Protein AF-A0A2E0R0M8-F1 (afdb_monomer_lite)

Structure (mmCIF, N/CA/C/O backbone):
data_AF-A0A2E0R0M8-F1
#
_entry.id   AF-A0A2E0R0M8-F1
#
loop_
_atom_site.group_PDB
_atom_site.id
_atom_site.type_symbol
_atom_site.label_atom_id
_atom_site.label_alt_id
_atom_site.label_comp_id
_atom_site.label_asym_id
_atom_site.label_entity_id
_atom_site.label_seq_id
_atom_site.pdbx_PDB_ins_code
_atom_site.Cartn_x
_atom_site.Cartn_y
_atom_site.Cartn_z
_atom_site.occupancy
_atom_site.B_iso_or_equiv
_atom_site.auth_seq_id
_atom_site.auth_comp_id
_atom_site.auth_asym_id
_atom_site.auth_atom_id
_atom_site.pdbx_PDB_model_num
ATOM 1 N N . MET A 1 1 ? 23.691 -22.840 36.097 1.00 52.00 1 MET A N 1
ATOM 2 C CA . MET A 1 1 ? 23.669 -21.957 34.916 1.00 52.00 1 MET A CA 1
ATOM 3 C C . MET A 1 1 ? 22.354 -22.149 34.203 1.00 52.00 1 MET A C 1
ATOM 5 O O . MET A 1 1 ? 22.039 -23.269 33.816 1.00 52.00 1 MET A O 1
ATOM 9 N N . THR A 1 2 ? 21.552 -21.095 34.130 1.00 57.47 2 THR A N 1
ATOM 10 C CA . THR A 1 2 ? 20.241 -21.141 33.466 1.00 57.47 2 THR A CA 1
ATOM 11 C C . THR A 1 2 ? 20.396 -20.770 31.989 1.00 57.47 2 THR A C 1
ATOM 13 O O . THR A 1 2 ? 21.331 -20.066 31.619 1.00 57.47 2 THR A O 1
ATOM 16 N N . LEU A 1 3 ? 19.484 -21.238 31.129 1.00 49.47 3 LEU A N 1
ATOM 17 C CA . LEU A 1 3 ? 19.472 -20.969 29.677 1.00 49.47 3 LEU A CA 1
ATOM 18 C C . LEU A 1 3 ? 19.562 -19.469 29.314 1.00 49.47 3 LEU A C 1
ATOM 20 O O . LEU A 1 3 ? 20.008 -19.128 28.221 1.00 49.47 3 LEU A O 1
ATOM 24 N N . ALA A 1 4 ? 19.199 -18.578 30.241 1.00 49.59 4 ALA A N 1
ATOM 25 C CA . ALA A 1 4 ? 19.313 -17.131 30.088 1.00 49.59 4 ALA A CA 1
ATOM 26 C C . ALA A 1 4 ? 20.770 -16.622 30.072 1.00 49.59 4 ALA A C 1
ATOM 28 O O . ALA A 1 4 ? 21.070 -15.651 29.382 1.00 49.59 4 ALA A O 1
ATOM 29 N N . GLU A 1 5 ? 21.697 -17.287 30.767 1.00 47.44 5 GLU A N 1
ATOM 30 C CA . GLU A 1 5 ? 23.102 -16.853 30.859 1.00 47.44 5 GLU A CA 1
ATOM 31 C C . GLU A 1 5 ? 23.910 -17.213 29.598 1.00 47.44 5 GLU A C 1
ATOM 33 O O . GLU A 1 5 ? 24.860 -16.517 29.245 1.00 47.44 5 GLU A O 1
ATOM 38 N N . ILE A 1 6 ? 23.497 -18.254 28.865 1.00 54.72 6 ILE A N 1
ATOM 39 C CA . ILE A 1 6 ? 24.155 -18.700 27.622 1.00 54.72 6 ILE A CA 1
ATOM 40 C C . ILE A 1 6 ? 23.811 -17.766 26.447 1.00 54.72 6 ILE A C 1
ATOM 42 O O . ILE A 1 6 ? 24.669 -17.460 25.620 1.00 54.72 6 ILE A O 1
ATOM 46 N N . LEU A 1 7 ? 22.581 -17.245 26.399 1.00 51.16 7 LEU A N 1
ATOM 47 C CA . LEU A 1 7 ? 22.124 -16.334 25.342 1.00 51.16 7 LEU A CA 1
ATOM 48 C C . LEU A 1 7 ? 22.800 -14.955 25.400 1.00 51.16 7 LEU A C 1
ATOM 50 O O . LEU A 1 7 ? 23.070 -14.359 24.356 1.00 51.16 7 LEU A O 1
ATOM 54 N N . ILE A 1 8 ? 23.133 -14.472 26.600 1.00 53.59 8 ILE A N 1
ATOM 55 C CA . ILE A 1 8 ? 23.819 -13.184 26.780 1.00 53.59 8 ILE A CA 1
ATOM 56 C C . ILE A 1 8 ? 25.286 -13.281 26.333 1.00 53.59 8 ILE A C 1
ATOM 58 O O . ILE A 1 8 ? 25.792 -12.353 25.704 1.00 53.59 8 ILE A O 1
ATOM 62 N N . LEU A 1 9 ? 25.956 -14.418 26.561 1.00 49.22 9 LEU A N 1
ATOM 63 C CA . LEU A 1 9 ? 27.349 -14.600 26.139 1.00 49.22 9 LEU A CA 1
ATOM 64 C C . LEU A 1 9 ? 27.507 -14.673 24.608 1.00 49.22 9 LEU A C 1
ATOM 66 O O . LEU A 1 9 ? 28.485 -14.159 24.066 1.00 49.22 9 LEU A O 1
ATOM 70 N N . CYS A 1 10 ? 26.537 -15.256 23.893 1.00 47.47 10 CYS A N 1
ATOM 71 C CA . CYS A 1 10 ? 26.577 -15.330 22.429 1.00 47.47 10 CYS A CA 1
ATOM 72 C C . CYS A 1 10 ? 26.322 -13.975 21.747 1.00 47.47 10 CYS A C 1
ATOM 74 O O . CYS A 1 10 ? 26.901 -13.716 20.693 1.00 47.47 10 CYS A O 1
ATOM 76 N N . GLY A 1 11 ? 25.516 -13.090 22.346 1.00 45.78 11 GLY A N 1
ATOM 77 C CA . GLY A 1 11 ? 25.195 -11.781 21.760 1.00 45.78 11 GLY A CA 1
ATOM 78 C C . GLY A 1 11 ? 26.375 -10.801 21.723 1.00 45.78 11 GLY A C 1
ATOM 79 O O . GLY A 1 11 ? 26.513 -10.031 20.771 1.00 45.78 11 GLY A O 1
ATOM 80 N N . VAL A 1 12 ? 27.266 -10.852 22.719 1.00 51.41 12 VAL A N 1
ATOM 81 C CA . VAL A 1 12 ? 28.391 -9.903 22.838 1.00 51.41 12 VAL A CA 1
ATOM 82 C C . VAL A 1 12 ? 29.543 -10.250 21.880 1.00 51.41 12 VAL A C 1
ATOM 84 O O . VAL A 1 12 ? 30.216 -9.352 21.376 1.00 51.41 12 VAL A O 1
ATOM 87 N N . ALA A 1 13 ? 29.727 -11.529 21.532 1.00 49.25 13 ALA A N 1
ATOM 88 C CA . ALA A 1 13 ? 30.780 -11.961 20.608 1.00 49.25 13 ALA A CA 1
ATOM 89 C C . ALA A 1 13 ? 30.515 -11.553 19.142 1.00 49.25 13 ALA A C 1
ATOM 91 O O . ALA A 1 13 ? 31.449 -11.245 18.401 1.00 49.25 13 ALA A O 1
ATOM 92 N N . SER A 1 14 ? 29.248 -11.486 18.717 1.00 49.91 14 SER A N 1
ATOM 93 C CA . SER A 1 14 ? 28.873 -11.148 17.334 1.00 49.91 14 SER A CA 1
ATOM 94 C C . SER A 1 14 ? 29.011 -9.661 16.982 1.00 49.91 14 SER A C 1
ATOM 96 O O . SER A 1 14 ? 29.218 -9.327 15.816 1.00 49.91 14 SER A O 1
ATOM 98 N N . VAL A 1 15 ? 28.948 -8.759 17.968 1.00 51.31 15 VAL A N 1
ATOM 99 C CA . VAL A 1 15 ? 29.062 -7.307 17.728 1.00 51.31 15 VAL A CA 1
ATOM 100 C C . VAL A 1 15 ? 30.529 -6.874 17.578 1.00 51.31 15 VAL A C 1
ATOM 102 O O . VAL A 1 15 ? 30.834 -5.992 16.775 1.00 51.31 15 VAL A O 1
ATOM 105 N N . GLY A 1 16 ? 31.463 -7.543 18.265 1.00 47.94 16 GLY A N 1
ATOM 106 C CA . GLY A 1 16 ? 32.901 -7.253 18.162 1.00 47.94 16 GLY A CA 1
ATOM 107 C C . GLY A 1 16 ? 33.509 -7.587 16.792 1.00 47.94 16 GLY A C 1
ATOM 108 O O . GLY A 1 16 ? 34.361 -6.850 16.296 1.00 47.94 16 GLY A O 1
ATOM 109 N N . ALA A 1 17 ? 33.032 -8.651 16.135 1.00 51.72 17 ALA A N 1
ATOM 110 C CA . ALA A 1 17 ? 33.541 -9.077 14.828 1.00 51.72 17 ALA A CA 1
ATOM 111 C C . ALA A 1 17 ? 33.132 -8.134 13.676 1.00 51.72 17 ALA A C 1
ATOM 113 O O . ALA A 1 17 ? 33.888 -7.955 12.721 1.00 51.72 17 ALA A O 1
ATOM 114 N N . LEU A 1 18 ? 31.968 -7.483 13.781 1.00 49.84 18 LEU A N 1
ATOM 115 C CA . LEU A 1 18 ? 31.455 -6.553 12.765 1.00 49.84 18 LEU A CA 1
ATOM 116 C C . LEU A 1 18 ? 32.163 -5.188 12.794 1.00 49.84 18 LEU A C 1
ATOM 118 O O . LEU A 1 18 ? 32.385 -4.588 11.743 1.00 49.84 18 LEU A O 1
ATOM 122 N N . LEU A 1 19 ? 32.585 -4.723 13.973 1.00 47.25 19 LEU A N 1
ATOM 123 C CA . LEU A 1 19 ? 33.323 -3.461 14.113 1.00 47.25 19 LEU A CA 1
ATOM 124 C C . LEU A 1 19 ? 34.793 -3.576 13.673 1.00 47.25 19 LEU A C 1
ATOM 126 O O . LEU A 1 19 ? 35.336 -2.623 13.116 1.00 47.25 19 LEU A O 1
ATOM 130 N N . GLY A 1 20 ? 35.419 -4.748 13.835 1.00 47.22 20 GLY A N 1
ATOM 131 C CA . GLY A 1 20 ? 36.789 -4.995 13.364 1.00 47.22 20 GLY A CA 1
ATOM 132 C C . GLY A 1 20 ? 36.932 -5.004 11.835 1.00 47.22 20 GLY A C 1
ATOM 133 O O . GLY A 1 20 ? 37.965 -4.591 11.308 1.00 47.22 20 GLY A O 1
ATOM 134 N N . PHE A 1 21 ? 35.886 -5.409 11.106 1.00 51.66 21 PHE A N 1
ATOM 135 C CA . PHE A 1 21 ? 35.917 -5.489 9.641 1.00 51.66 21 PHE A CA 1
ATOM 136 C C . PHE A 1 21 ? 35.779 -4.118 8.952 1.00 51.66 21 PHE A C 1
ATOM 138 O O . PHE A 1 21 ? 36.284 -3.931 7.846 1.00 51.66 21 PHE A O 1
ATOM 145 N N . LEU A 1 22 ? 35.150 -3.135 9.607 1.00 48.72 22 LEU A N 1
ATOM 146 C CA . LEU A 1 22 ? 34.927 -1.800 9.034 1.00 48.72 22 LEU A CA 1
ATOM 147 C C . LEU A 1 22 ? 36.111 -0.834 9.219 1.00 48.72 22 LEU A C 1
ATOM 149 O O . LEU A 1 22 ? 36.246 0.103 8.438 1.00 48.72 22 LEU A O 1
ATOM 153 N N . PHE A 1 23 ? 37.005 -1.075 10.185 1.00 46.53 23 PHE A N 1
ATOM 154 C CA . PHE A 1 23 ? 38.152 -0.191 10.460 1.00 46.53 23 PHE A CA 1
ATOM 155 C C . PHE A 1 23 ? 39.507 -0.689 9.917 1.00 46.53 23 PHE A C 1
ATOM 157 O O . PHE A 1 23 ? 40.501 0.031 9.995 1.00 46.53 23 PHE A O 1
ATOM 164 N N . GLY A 1 24 ? 39.571 -1.892 9.332 1.00 40.88 24 GLY A N 1
ATOM 165 C CA . GLY A 1 24 ? 40.829 -2.563 8.970 1.00 40.88 24 GLY A CA 1
ATOM 166 C C . GLY A 1 24 ? 41.391 -2.326 7.560 1.00 40.88 24 GLY A C 1
ATOM 167 O O . GLY A 1 24 ? 42.375 -2.968 7.202 1.00 40.88 24 GLY A O 1
ATOM 168 N N . ARG A 1 25 ? 40.814 -1.449 6.725 1.00 41.00 25 ARG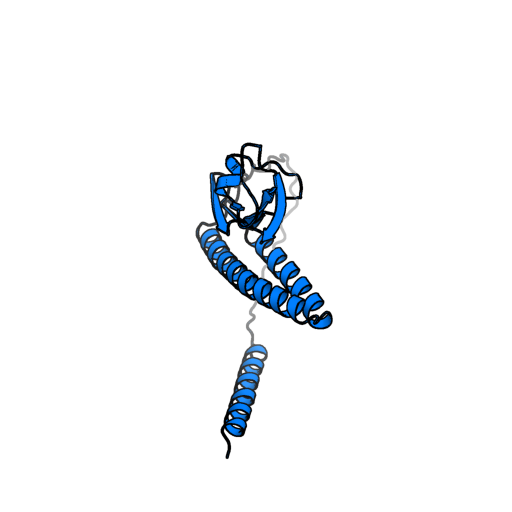 A N 1
ATOM 169 C CA . ARG A 1 25 ? 41.325 -1.203 5.360 1.00 41.00 25 ARG A CA 1
ATOM 170 C C . ARG A 1 25 ? 42.069 0.127 5.249 1.00 41.00 25 ARG A C 1
ATOM 172 O O . ARG A 1 25 ? 41.495 1.159 4.918 1.00 41.00 25 ARG A O 1
ATOM 179 N N . LYS A 1 26 ? 43.384 0.073 5.462 1.00 44.47 26 LYS A N 1
ATOM 180 C CA . LYS A 1 26 ? 44.345 1.072 4.973 1.00 44.47 26 LYS A CA 1
ATOM 181 C C . LYS A 1 26 ? 45.517 0.357 4.294 1.00 44.47 26 LYS A C 1
ATOM 183 O O . LYS A 1 26 ? 45.756 -0.808 4.584 1.00 44.47 26 LYS A O 1
ATOM 188 N N . VAL A 1 27 ? 46.255 1.119 3.478 1.00 37.66 27 VAL A N 1
ATOM 189 C CA . VAL 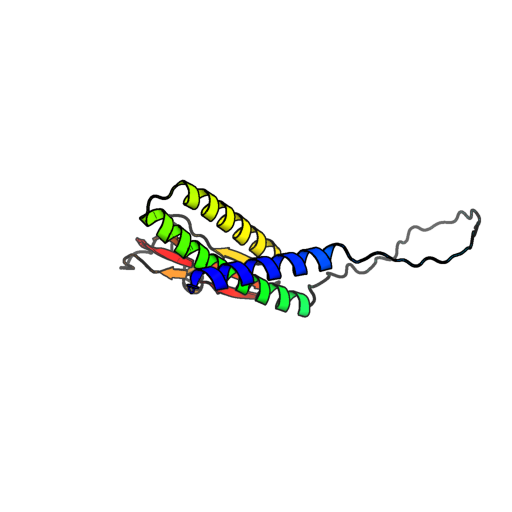A 1 27 ? 47.378 0.755 2.579 1.00 37.66 27 VAL A CA 1
ATOM 190 C C . VAL A 1 27 ? 46.864 0.376 1.180 1.00 37.66 27 VAL A C 1
ATOM 192 O O . VAL A 1 27 ? 46.111 -0.572 1.041 1.00 37.66 27 VAL A O 1
ATOM 195 N N . GLY A 1 28 ? 47.146 1.076 0.081 1.00 38.75 28 GLY A N 1
ATOM 196 C CA . GLY A 1 28 ? 48.153 2.090 -0.223 1.00 38.75 28 GLY A CA 1
ATOM 197 C C . GLY A 1 28 ? 48.883 1.662 -1.497 1.00 38.75 28 GLY A C 1
ATOM 198 O O . GLY A 1 28 ? 49.576 0.656 -1.456 1.00 38.75 28 GLY A O 1
ATOM 199 N N . GLN A 1 29 ? 48.752 2.403 -2.605 1.00 33.62 29 GLN A N 1
ATOM 200 C CA . GLN A 1 29 ? 49.749 2.382 -3.683 1.00 33.62 29 GLN A CA 1
ATOM 201 C C . GLN A 1 29 ? 49.598 3.583 -4.632 1.00 33.62 29 GLN A C 1
ATOM 203 O O . GLN A 1 29 ? 48.580 3.759 -5.293 1.00 33.62 29 GLN A O 1
ATOM 208 N N . LYS A 1 30 ? 50.653 4.400 -4.666 1.00 40.47 30 LYS A N 1
ATOM 209 C CA . LYS A 1 30 ? 51.057 5.318 -5.743 1.00 40.47 30 LYS A CA 1
ATOM 210 C C . LYS A 1 30 ? 52.204 4.609 -6.495 1.00 40.47 30 LYS A C 1
ATOM 212 O O . LYS A 1 30 ? 52.931 3.867 -5.828 1.00 40.47 30 LYS A O 1
ATOM 217 N N . PRO A 1 31 ? 52.360 4.762 -7.823 1.00 45.19 31 PRO A N 1
ATOM 218 C CA . PRO A 1 31 ? 53.401 5.654 -8.395 1.00 45.19 31 PRO A CA 1
ATOM 219 C C . PRO A 1 31 ? 52.866 6.477 -9.604 1.00 45.19 31 PRO A C 1
ATOM 221 O O . PRO A 1 31 ? 51.890 6.075 -10.220 1.00 45.19 31 PRO A O 1
ATOM 224 N N . GLU A 1 32 ? 53.236 7.757 -9.796 1.00 38.81 32 GLU A N 1
ATOM 225 C CA . GLU A 1 32 ? 54.298 8.286 -10.712 1.00 38.81 32 GLU A CA 1
ATOM 226 C C . GLU A 1 32 ? 54.102 7.911 -12.205 1.00 38.81 32 GLU A C 1
ATOM 228 O O . GLU A 1 32 ? 53.839 6.758 -12.494 1.00 38.81 32 GLU A O 1
ATOM 233 N N . ALA A 1 33 ? 54.250 8.754 -13.241 1.00 39.75 33 ALA A N 1
ATOM 234 C CA . ALA A 1 33 ? 54.707 10.137 -13.417 1.00 39.75 33 ALA A CA 1
ATOM 235 C C . ALA A 1 33 ? 54.503 10.593 -14.897 1.00 39.75 33 ALA A C 1
ATOM 237 O O . ALA A 1 33 ? 54.560 9.750 -15.784 1.00 39.75 33 ALA A O 1
ATOM 238 N N . ARG A 1 34 ? 54.430 11.928 -15.117 1.00 41.59 34 ARG A N 1
ATOM 239 C CA . ARG A 1 34 ? 54.736 12.736 -16.343 1.00 41.59 34 ARG A CA 1
ATOM 240 C C . ARG A 1 34 ? 53.829 12.498 -17.574 1.00 41.59 34 ARG A C 1
ATOM 242 O O . ARG A 1 34 ? 53.439 11.385 -17.859 1.00 41.59 34 ARG A O 1
ATOM 249 N N . VAL A 1 35 ? 53.397 13.515 -18.324 1.00 39.38 35 VAL A N 1
ATOM 250 C CA . VAL A 1 35 ? 54.201 14.402 -19.186 1.00 39.38 35 VAL A CA 1
ATOM 251 C C . VAL A 1 35 ? 53.446 15.722 -19.415 1.00 39.38 35 VAL A C 1
ATOM 253 O O . VAL A 1 35 ? 52.239 15.719 -19.639 1.00 39.38 35 VAL A O 1
ATOM 256 N N . ALA A 1 36 ? 54.173 16.840 -19.361 1.00 44.75 36 ALA A N 1
ATOM 257 C CA . ALA A 1 36 ? 53.716 18.136 -19.847 1.00 44.75 36 ALA A CA 1
ATOM 258 C C . ALA A 1 36 ? 53.737 18.140 -21.382 1.00 44.75 36 ALA A C 1
ATOM 260 O O . ALA A 1 36 ? 54.758 17.796 -21.974 1.00 44.75 36 ALA A O 1
ATOM 261 N N . VAL A 1 37 ? 52.633 18.540 -22.007 1.00 45.94 37 VAL A N 1
ATOM 262 C CA . VAL A 1 37 ? 52.588 18.864 -23.435 1.00 45.94 37 VAL A CA 1
ATOM 263 C C . VAL A 1 37 ? 51.951 20.242 -23.550 1.00 45.94 37 VAL A C 1
ATOM 265 O O . VAL A 1 37 ? 50.739 20.385 -23.424 1.00 45.94 37 VAL A O 1
ATOM 268 N N . GLU A 1 38 ? 52.790 21.260 -23.730 1.00 48.19 38 GLU A N 1
ATOM 269 C CA . GLU A 1 38 ? 52.376 22.472 -24.434 1.00 48.19 38 GLU A CA 1
ATOM 270 C C . GLU A 1 38 ? 52.083 22.084 -25.884 1.00 48.19 38 GLU A C 1
ATOM 272 O O . GLU A 1 38 ? 52.871 21.374 -26.514 1.00 48.19 38 GLU A O 1
ATOM 277 N N . ALA A 1 39 ? 50.959 22.551 -26.414 1.00 48.28 39 ALA A N 1
ATOM 278 C CA . ALA A 1 39 ? 50.694 22.541 -27.842 1.00 48.28 39 ALA A CA 1
ATOM 279 C C . ALA A 1 39 ? 50.030 23.871 -28.239 1.00 48.28 39 ALA A C 1
ATOM 281 O O . ALA A 1 39 ? 49.354 24.479 -27.406 1.00 48.28 39 ALA A O 1
ATOM 282 N N . PRO A 1 40 ? 50.292 24.347 -29.466 1.00 46.38 40 PRO A N 1
ATOM 283 C CA . PRO A 1 40 ? 50.276 25.759 -29.823 1.00 46.38 40 PRO A CA 1
ATOM 284 C C . PRO A 1 40 ? 48.897 26.261 -30.259 1.00 46.38 40 PRO A C 1
ATOM 286 O O . PRO A 1 40 ? 48.059 25.494 -30.737 1.00 46.38 40 PRO A O 1
ATOM 289 N N . ASP A 1 41 ? 48.723 27.579 -30.171 1.00 45.38 41 ASP A N 1
ATOM 290 C CA . ASP A 1 41 ? 47.641 28.321 -30.809 1.00 45.38 41 ASP A CA 1
ATOM 291 C C . ASP A 1 41 ? 47.605 28.034 -32.317 1.00 45.38 41 ASP A C 1
ATOM 293 O O . ASP A 1 41 ? 48.566 28.304 -33.040 1.00 45.38 41 ASP A O 1
ATOM 297 N N . THR A 1 42 ? 46.474 27.518 -32.799 1.00 42.75 42 THR A N 1
ATOM 298 C CA . THR A 1 42 ? 46.081 27.622 -34.208 1.00 42.75 42 THR A CA 1
ATOM 299 C C . THR A 1 42 ? 44.585 27.916 -34.284 1.00 42.75 42 THR A C 1
ATOM 301 O O . THR A 1 42 ? 43.740 27.085 -33.962 1.00 42.75 42 THR A O 1
ATOM 304 N N . GLU A 1 43 ? 44.277 29.149 -34.680 1.00 52.09 43 GLU A N 1
ATOM 305 C CA . GLU A 1 43 ? 42.984 29.562 -35.221 1.00 52.09 43 GLU A CA 1
ATOM 306 C C . GLU A 1 43 ? 42.702 28.778 -36.515 1.00 52.09 43 GLU A C 1
ATOM 308 O O . GLU A 1 43 ? 43.547 28.780 -37.408 1.00 52.09 43 GLU A O 1
ATOM 313 N N . SER A 1 44 ? 41.531 28.138 -36.637 1.00 45.44 44 SER A N 1
ATOM 314 C CA . SER A 1 44 ? 40.773 28.033 -37.901 1.00 45.44 44 SER A CA 1
ATOM 315 C C . SER A 1 44 ? 39.434 27.300 -37.706 1.00 45.44 44 SER A C 1
ATOM 317 O O . SER A 1 44 ? 39.398 26.162 -37.248 1.00 45.44 44 SER A O 1
ATOM 319 N N . ASP A 1 45 ? 38.367 27.992 -38.106 1.00 53.16 45 ASP A N 1
ATOM 320 C CA . ASP A 1 45 ? 36.980 27.613 -38.431 1.00 53.16 45 ASP A CA 1
ATOM 321 C C . ASP A 1 45 ? 36.546 26.128 -38.479 1.00 53.16 45 ASP A C 1
ATOM 323 O O . ASP A 1 45 ? 37.004 25.365 -39.324 1.00 53.16 45 ASP A O 1
ATOM 327 N N . GLU A 1 46 ? 35.561 25.785 -37.627 1.00 51.22 46 GLU A N 1
ATOM 328 C CA . GLU A 1 46 ? 34.219 25.215 -37.937 1.00 51.22 46 GLU A CA 1
ATOM 329 C C . GLU A 1 46 ? 33.645 24.501 -36.686 1.00 51.22 46 GLU A C 1
ATOM 331 O O . GLU A 1 46 ? 34.145 23.440 -36.304 1.00 51.22 46 GLU A O 1
ATOM 336 N N . PRO A 1 47 ? 32.569 24.983 -36.021 1.00 51.97 47 PRO A N 1
ATOM 337 C CA . PRO A 1 47 ? 31.967 24.241 -34.920 1.00 51.97 47 PRO A CA 1
ATOM 338 C C . PRO A 1 47 ? 30.940 23.242 -35.466 1.00 51.97 47 PRO A C 1
ATOM 340 O O . PRO A 1 47 ? 29.742 23.377 -35.226 1.00 51.97 47 PRO A O 1
ATOM 343 N N . THR A 1 48 ? 31.388 22.210 -36.180 1.00 61.44 48 THR A N 1
ATOM 344 C CA . THR A 1 48 ? 30.535 21.036 -36.413 1.00 61.44 48 THR A CA 1
ATOM 345 C C . THR A 1 48 ? 30.848 20.018 -35.329 1.00 61.44 48 THR A C 1
ATOM 347 O O . THR A 1 48 ? 31.627 19.087 -35.525 1.00 61.44 48 THR A O 1
ATOM 350 N N . ALA A 1 49 ? 30.280 20.227 -34.138 1.00 64.56 49 ALA A N 1
ATOM 351 C CA . ALA A 1 49 ? 30.308 19.203 -33.103 1.00 64.56 49 ALA A CA 1
ATOM 352 C C . ALA A 1 49 ? 29.737 17.904 -33.703 1.00 64.56 49 ALA A C 1
ATOM 354 O O . ALA A 1 49 ? 28.643 17.945 -34.278 1.00 64.56 49 ALA A O 1
ATOM 355 N N . PRO A 1 50 ? 30.431 16.755 -33.606 1.00 59.22 50 PRO A N 1
ATOM 356 C CA . PRO A 1 50 ? 29.817 15.493 -33.974 1.00 59.22 50 PRO A CA 1
ATOM 357 C C . PRO A 1 50 ? 28.587 15.323 -33.083 1.00 59.22 50 PRO A C 1
ATOM 359 O O . PRO A 1 50 ? 28.699 15.348 -31.856 1.00 59.22 50 PRO A O 1
ATOM 362 N N . ILE A 1 51 ? 27.406 15.201 -33.695 1.00 60.44 51 ILE A N 1
ATOM 363 C CA . ILE A 1 51 ? 26.182 14.822 -32.991 1.00 60.44 51 ILE A CA 1
ATOM 364 C C . ILE A 1 51 ? 26.461 13.426 -32.441 1.00 60.44 51 ILE A C 1
ATOM 366 O O . ILE A 1 51 ? 26.353 12.431 -33.159 1.00 60.44 51 ILE A O 1
ATOM 370 N N . ALA A 1 52 ? 26.904 13.352 -31.185 1.00 59.25 52 ALA A N 1
ATOM 371 C CA . ALA A 1 52 ? 26.939 12.096 -30.469 1.00 59.25 52 ALA A CA 1
ATOM 372 C C . ALA A 1 52 ? 25.509 11.547 -30.538 1.00 59.25 52 ALA A C 1
ATOM 374 O O . ALA A 1 52 ? 24.576 12.291 -30.212 1.00 59.25 52 ALA A O 1
ATOM 375 N N . PRO A 1 53 ? 25.298 10.308 -31.016 1.00 60.53 53 PRO A N 1
ATOM 376 C CA . PRO A 1 53 ? 23.972 9.724 -30.964 1.00 60.53 53 PRO A CA 1
ATOM 377 C C . PRO A 1 53 ? 23.501 9.830 -29.514 1.00 60.53 53 PRO A C 1
ATOM 379 O O . PRO A 1 53 ? 24.224 9.439 -28.595 1.00 60.53 53 PRO A O 1
ATOM 382 N N . ILE A 1 54 ? 22.324 10.425 -29.310 1.00 63.19 54 ILE A N 1
ATOM 383 C CA . ILE A 1 54 ? 21.649 10.420 -28.016 1.00 63.19 54 ILE A CA 1
ATOM 384 C C . ILE A 1 54 ? 21.276 8.960 -27.788 1.00 63.19 54 ILE A C 1
ATOM 386 O O . ILE A 1 54 ? 20.238 8.486 -28.240 1.00 63.19 54 ILE A O 1
ATOM 390 N N . VAL A 1 55 ? 22.198 8.207 -27.195 1.00 61.16 55 VAL A N 1
ATOM 391 C CA . VAL A 1 55 ? 21.939 6.844 -26.761 1.00 61.16 55 VAL A CA 1
ATOM 392 C C . VAL A 1 55 ? 20.999 6.985 -25.577 1.00 61.16 55 VAL A C 1
ATOM 394 O O . VAL A 1 55 ? 21.423 7.355 -24.481 1.00 61.16 55 VAL A O 1
ATOM 397 N N . GLU A 1 56 ? 19.711 6.734 -25.803 1.00 57.44 56 GLU A N 1
ATOM 398 C CA . GLU A 1 56 ? 18.800 6.393 -24.718 1.00 57.44 56 GLU A CA 1
ATOM 399 C C . GLU A 1 56 ? 19.398 5.178 -24.013 1.00 57.44 56 GLU A C 1
ATOM 401 O O . GLU A 1 56 ? 19.424 4.065 -24.537 1.00 57.44 56 GLU A O 1
ATOM 406 N N . MET A 1 57 ? 19.980 5.417 -22.840 1.00 57.41 57 MET A N 1
ATOM 407 C CA . MET A 1 57 ? 20.534 4.371 -21.994 1.00 57.41 57 MET A CA 1
ATOM 408 C C . MET A 1 57 ? 19.358 3.596 -21.395 1.00 57.41 57 MET A C 1
ATOM 410 O O . MET A 1 57 ? 18.957 3.826 -20.254 1.00 57.41 57 MET A O 1
ATOM 414 N N . SER A 1 58 ? 18.774 2.694 -22.183 1.00 62.38 58 SER A N 1
ATOM 415 C CA . SER A 1 58 ? 17.840 1.685 -21.694 1.00 62.38 58 SER A CA 1
ATOM 416 C C . SER A 1 58 ? 18.512 0.928 -20.545 1.00 62.38 58 SER A C 1
ATOM 418 O O . SER A 1 58 ? 19.657 0.486 -20.688 1.00 62.38 58 SER A O 1
ATOM 420 N N . ARG A 1 59 ? 17.837 0.807 -19.392 1.00 64.81 59 ARG A N 1
ATOM 421 C CA . ARG A 1 59 ? 18.391 0.112 -18.216 1.00 64.81 59 ARG A CA 1
ATOM 422 C C . ARG A 1 59 ? 18.842 -1.295 -18.607 1.00 64.81 59 ARG A C 1
ATOM 424 O O . ARG A 1 59 ? 18.119 -2.008 -19.300 1.00 64.81 59 ARG A O 1
ATOM 431 N N . SER A 1 60 ? 20.022 -1.702 -18.139 1.00 74.06 60 SER A N 1
ATOM 432 C CA . SER A 1 60 ? 20.527 -3.054 -18.380 1.00 74.06 60 SER A CA 1
ATOM 433 C C . SER A 1 60 ? 19.527 -4.088 -17.840 1.00 74.06 60 SER A C 1
ATOM 435 O O . SER A 1 60 ? 19.054 -3.929 -16.709 1.00 74.06 60 SER A O 1
ATOM 437 N N . PRO A 1 61 ? 19.228 -5.180 -18.570 1.00 75.50 61 PRO A N 1
ATOM 438 C CA . PRO A 1 61 ? 18.350 -6.249 -18.086 1.00 75.50 61 PRO A CA 1
ATOM 439 C C . PRO A 1 61 ? 18.751 -6.804 -16.709 1.00 75.50 61 PRO A C 1
ATOM 441 O O . PRO A 1 61 ? 17.903 -7.219 -15.919 1.00 75.50 61 PRO A O 1
ATOM 444 N N . HIS A 1 62 ? 20.048 -6.768 -16.392 1.00 75.31 62 HIS A N 1
ATOM 445 C CA . HIS A 1 62 ? 20.569 -7.180 -15.090 1.00 75.31 62 HIS A CA 1
ATOM 446 C C . HIS A 1 62 ? 20.154 -6.243 -13.948 1.00 75.31 62 HIS A C 1
ATOM 448 O O . HIS A 1 62 ? 19.861 -6.719 -12.849 1.00 75.31 62 HIS A O 1
ATOM 454 N N . ASP A 1 63 ? 20.078 -4.937 -14.205 1.00 79.31 63 ASP A N 1
ATOM 455 C CA . ASP A 1 63 ? 19.639 -3.955 -13.212 1.00 79.31 63 ASP A CA 1
ATOM 456 C C . ASP A 1 63 ? 18.135 -4.079 -12.957 1.00 79.31 63 ASP A C 1
ATOM 458 O O . ASP A 1 63 ? 17.694 -4.016 -11.812 1.00 79.31 63 ASP A O 1
ATOM 462 N N . LEU A 1 64 ? 17.354 -4.378 -14.000 1.00 80.38 64 LEU A N 1
ATOM 463 C CA . LEU A 1 64 ? 15.909 -4.598 -13.896 1.00 80.38 64 LEU A CA 1
ATOM 464 C C . LEU A 1 64 ? 15.585 -5.813 -13.016 1.00 80.38 64 LEU A C 1
ATOM 466 O O . LEU A 1 64 ? 14.769 -5.721 -12.098 1.00 80.38 64 LEU A O 1
ATOM 470 N N . HIS A 1 65 ? 16.265 -6.942 -13.238 1.00 85.12 65 HIS A N 1
ATOM 471 C CA . HIS A 1 65 ? 16.079 -8.128 -12.400 1.00 85.12 65 HIS A CA 1
ATOM 472 C C . HIS A 1 65 ? 16.456 -7.863 -10.935 1.00 85.12 65 HIS A C 1
ATOM 474 O O . HIS A 1 65 ? 15.730 -8.259 -10.020 1.00 85.12 65 HIS A O 1
ATOM 480 N N . ARG A 1 66 ? 17.569 -7.156 -10.708 1.00 87.50 66 ARG A N 1
ATOM 481 C CA . ARG A 1 66 ? 18.015 -6.779 -9.364 1.00 87.50 66 ARG A CA 1
ATOM 482 C C . ARG A 1 66 ? 16.998 -5.880 -8.664 1.00 87.50 66 ARG A C 1
ATOM 484 O O . ARG A 1 66 ? 16.640 -6.169 -7.522 1.00 87.50 66 ARG A O 1
ATOM 491 N N . ASP A 1 67 ? 16.535 -4.824 -9.327 1.00 89.31 67 ASP A N 1
ATOM 492 C CA . ASP A 1 67 ? 15.548 -3.886 -8.781 1.00 89.31 67 ASP A CA 1
ATOM 493 C C . ASP A 1 67 ? 14.250 -4.606 -8.420 1.00 89.31 67 ASP A C 1
ATOM 495 O O . ASP A 1 67 ? 13.681 -4.373 -7.351 1.00 89.31 67 ASP A O 1
ATOM 499 N N . LEU A 1 68 ? 13.819 -5.537 -9.273 1.00 91.06 68 LEU A N 1
ATOM 500 C CA . LEU A 1 68 ? 12.613 -6.309 -9.032 1.00 91.06 68 LEU A CA 1
ATOM 501 C C . LEU A 1 68 ? 12.732 -7.200 -7.789 1.00 91.06 68 LEU A C 1
ATOM 503 O O . LEU A 1 68 ? 11.826 -7.218 -6.953 1.00 91.06 68 LEU A O 1
ATOM 507 N N . GLU A 1 69 ? 13.829 -7.944 -7.648 1.00 92.19 69 GLU A N 1
ATOM 508 C CA . GLU A 1 69 ? 14.036 -8.827 -6.494 1.00 92.19 69 GLU A CA 1
ATOM 509 C C . GLU A 1 69 ? 14.215 -8.036 -5.191 1.00 92.19 69 GLU A C 1
ATOM 511 O O . GLU A 1 69 ? 13.625 -8.386 -4.162 1.00 92.19 69 GLU A O 1
ATOM 516 N N . VAL A 1 70 ? 14.944 -6.916 -5.238 1.00 93.25 70 VAL A N 1
ATOM 517 C CA . VAL A 1 70 ? 15.076 -6.000 -4.095 1.00 93.25 70 VAL A CA 1
ATOM 518 C C . VAL A 1 70 ? 13.712 -5.432 -3.704 1.00 93.25 70 VAL A C 1
ATOM 520 O O . VAL A 1 70 ? 13.332 -5.502 -2.532 1.00 93.25 70 VAL A O 1
ATOM 523 N N . GLY A 1 71 ? 12.944 -4.927 -4.668 1.00 93.75 71 GLY A N 1
ATOM 524 C CA . GLY A 1 71 ? 11.638 -4.333 -4.410 1.00 93.75 71 GLY A CA 1
ATOM 525 C C . GLY A 1 71 ? 10.615 -5.343 -3.892 1.00 93.75 71 GLY A C 1
ATOM 526 O O . GLY A 1 71 ? 9.942 -5.065 -2.901 1.00 93.75 71 GLY A O 1
ATOM 527 N N . LYS A 1 72 ? 10.570 -6.569 -4.435 1.00 94.81 72 LYS A N 1
ATOM 528 C CA . LYS A 1 72 ? 9.778 -7.673 -3.851 1.00 94.81 72 LYS A CA 1
ATOM 529 C C . LYS A 1 72 ? 10.173 -7.945 -2.398 1.00 94.81 72 LYS A C 1
ATOM 531 O O . LYS A 1 72 ? 9.308 -8.191 -1.556 1.00 94.81 72 LYS A O 1
ATOM 536 N N . GLY A 1 73 ? 11.469 -7.901 -2.089 1.00 95.69 73 GLY A N 1
ATOM 537 C CA . GLY A 1 73 ? 11.979 -8.026 -0.725 1.00 95.69 73 GLY A CA 1
ATOM 538 C C . GLY A 1 73 ? 11.476 -6.916 0.204 1.00 95.69 73 GLY A C 1
ATOM 539 O O . GLY A 1 73 ? 11.088 -7.200 1.339 1.00 95.69 73 GLY A O 1
ATOM 540 N N . ILE A 1 74 ? 11.430 -5.672 -0.277 1.00 96.00 74 ILE A N 1
ATOM 541 C CA . ILE A 1 74 ? 10.895 -4.527 0.475 1.00 96.00 74 ILE A CA 1
ATOM 542 C C . ILE A 1 74 ? 9.380 -4.662 0.678 1.00 96.00 74 ILE A C 1
ATOM 544 O O . ILE A 1 74 ? 8.916 -4.484 1.803 1.00 96.00 74 ILE A O 1
ATOM 548 N N . VAL A 1 75 ? 8.616 -5.052 -0.350 1.00 95.94 75 VAL A N 1
ATOM 549 C CA . VAL A 1 75 ? 7.160 -5.276 -0.238 1.00 95.94 75 VAL A CA 1
ATOM 550 C C . VAL A 1 75 ? 6.844 -6.317 0.840 1.00 95.94 75 VAL A C 1
ATOM 552 O O . VAL A 1 75 ? 6.002 -6.071 1.698 1.00 95.94 75 VAL A O 1
ATOM 555 N N . LYS A 1 76 ? 7.583 -7.433 0.895 1.00 95.50 76 LYS A N 1
ATOM 556 C CA . LYS A 1 76 ? 7.415 -8.438 1.965 1.00 95.50 76 LYS A CA 1
ATOM 557 C C . LYS A 1 76 ? 7.683 -7.872 3.364 1.00 95.50 76 LYS A C 1
ATOM 559 O O . LYS A 1 76 ? 7.018 -8.250 4.324 1.00 95.50 76 LYS A O 1
ATOM 564 N N . ARG A 1 77 ? 8.659 -6.971 3.508 1.00 95.94 77 ARG A N 1
ATOM 565 C CA . ARG A 1 77 ? 8.947 -6.306 4.793 1.00 95.94 77 ARG A CA 1
ATOM 566 C C . ARG A 1 77 ? 7.859 -5.302 5.166 1.00 95.94 77 ARG A C 1
ATOM 568 O O . ARG A 1 77 ? 7.517 -5.210 6.342 1.00 95.94 77 ARG A O 1
ATOM 575 N N . LEU A 1 78 ? 7.292 -4.601 4.183 1.00 96.06 78 LEU A N 1
ATOM 576 C CA . LEU A 1 78 ? 6.117 -3.751 4.378 1.00 96.06 78 LEU A CA 1
ATOM 577 C C . LEU A 1 78 ? 4.919 -4.565 4.872 1.00 96.06 78 LEU A C 1
ATOM 579 O O . LEU A 1 78 ? 4.254 -4.123 5.798 1.00 96.06 78 LEU A O 1
ATOM 583 N N . ASP A 1 79 ? 4.694 -5.773 4.351 1.00 94.25 79 ASP A N 1
ATOM 584 C CA . ASP A 1 79 ? 3.616 -6.654 4.829 1.00 94.25 79 ASP A CA 1
ATOM 585 C C . ASP A 1 79 ? 3.748 -6.965 6.328 1.00 94.25 79 ASP A C 1
ATOM 587 O O . ASP A 1 79 ? 2.779 -6.897 7.089 1.00 94.25 79 ASP A O 1
ATOM 591 N N . MET A 1 80 ? 4.968 -7.281 6.771 1.00 95.56 80 MET A N 1
ATOM 592 C CA . MET A 1 80 ? 5.255 -7.524 8.185 1.00 95.56 80 MET A CA 1
ATOM 593 C C . MET A 1 80 ? 5.059 -6.256 9.023 1.00 95.56 80 MET A C 1
ATOM 595 O O . MET A 1 80 ? 4.490 -6.317 10.114 1.00 95.56 80 MET A O 1
ATOM 599 N N . LEU A 1 81 ? 5.500 -5.105 8.512 1.00 96.12 81 LEU A N 1
ATOM 600 C CA . LEU A 1 81 ? 5.364 -3.820 9.187 1.00 96.12 81 LEU A CA 1
ATOM 601 C C . LEU A 1 81 ? 3.897 -3.398 9.337 1.00 96.12 81 LEU A C 1
ATOM 603 O O . LEU A 1 81 ? 3.492 -2.977 10.417 1.00 96.12 81 LEU A O 1
ATOM 607 N N . GLU A 1 82 ? 3.083 -3.569 8.298 1.00 94.44 82 GLU A N 1
ATOM 608 C CA . GLU A 1 82 ? 1.639 -3.312 8.324 1.00 94.44 82 GLU A CA 1
ATOM 609 C C . GLU A 1 82 ? 0.944 -4.175 9.394 1.00 94.44 82 GLU A C 1
ATOM 611 O O . GLU A 1 82 ? 0.081 -3.687 10.127 1.00 94.44 82 GLU A O 1
ATOM 616 N N . ALA A 1 83 ? 1.353 -5.440 9.555 1.00 93.69 83 ALA A N 1
ATOM 617 C CA . ALA A 1 83 ? 0.851 -6.297 10.629 1.00 93.69 83 ALA A CA 1
ATOM 618 C C . ALA A 1 83 ? 1.269 -5.796 12.026 1.00 93.69 83 ALA A C 1
ATOM 620 O O . ALA A 1 83 ? 0.459 -5.810 12.957 1.00 93.69 83 ALA A O 1
ATOM 621 N N . MET A 1 84 ? 2.508 -5.314 12.180 1.00 95.81 84 MET A N 1
ATOM 622 C CA . MET A 1 84 ? 2.984 -4.712 13.432 1.00 95.81 84 MET A CA 1
ATOM 623 C C . MET A 1 84 ? 2.229 -3.427 13.775 1.00 95.81 84 MET A C 1
ATOM 625 O O . MET A 1 84 ? 1.875 -3.235 14.938 1.00 95.81 84 MET A O 1
ATOM 629 N N . ILE A 1 85 ? 1.946 -2.585 12.779 1.00 95.19 85 ILE A N 1
ATOM 630 C CA . ILE A 1 85 ? 1.149 -1.363 12.928 1.00 95.19 85 ILE A CA 1
ATOM 631 C C . ILE A 1 85 ? -0.259 -1.714 13.408 1.00 95.19 85 ILE A C 1
ATOM 633 O O . ILE A 1 85 ? -0.670 -1.217 14.452 1.00 95.19 85 ILE A O 1
ATOM 637 N N . LYS A 1 86 ? -0.956 -2.639 12.732 1.00 93.25 86 LYS A N 1
ATOM 638 C CA . LYS A 1 86 ? -2.293 -3.102 13.154 1.00 93.25 86 LYS A CA 1
ATOM 639 C C . LYS A 1 86 ? -2.286 -3.643 14.589 1.00 93.25 86 LYS A C 1
ATOM 641 O O . LYS A 1 86 ? -3.216 -3.413 15.362 1.00 93.25 86 LYS A O 1
ATOM 646 N N . ALA A 1 87 ? -1.231 -4.362 14.974 1.00 94.56 87 ALA A N 1
ATOM 647 C CA . ALA A 1 87 ? -1.081 -4.867 16.335 1.00 94.56 87 ALA A CA 1
ATOM 648 C C . ALA A 1 87 ? -0.808 -3.749 17.361 1.00 94.56 87 ALA A C 1
ATOM 650 O O . ALA A 1 87 ? -1.308 -3.831 18.482 1.00 94.56 87 ALA A O 1
ATOM 651 N N . ALA A 1 88 ? -0.027 -2.725 17.004 1.00 94.19 88 ALA A N 1
ATOM 652 C CA . ALA A 1 88 ? 0.235 -1.560 17.850 1.00 94.19 88 ALA A CA 1
ATOM 653 C C . ALA A 1 88 ? -1.022 -0.694 18.029 1.00 94.19 88 ALA A C 1
ATOM 655 O O . ALA A 1 88 ? -1.341 -0.334 19.160 1.00 94.19 88 ALA A O 1
ATOM 656 N N . GLU A 1 89 ? -1.779 -0.466 16.951 1.00 95.06 89 GLU A N 1
ATOM 657 C CA . GLU A 1 89 ? -3.090 0.203 16.959 1.00 95.06 89 GLU A CA 1
ATOM 658 C C . GLU A 1 89 ? -4.053 -0.496 17.923 1.00 95.06 89 GLU A C 1
ATOM 660 O O . GLU A 1 89 ? -4.634 0.140 18.798 1.00 95.06 89 GLU A O 1
ATOM 665 N N . LYS A 1 90 ? -4.149 -1.830 17.851 1.00 94.94 90 LYS A N 1
ATOM 666 C CA . LYS A 1 90 ? -4.997 -2.616 18.762 1.00 94.94 90 LYS A CA 1
ATOM 667 C C . LYS A 1 90 ? -4.583 -2.500 20.237 1.00 94.94 90 LYS A C 1
ATOM 669 O O . LYS A 1 90 ? -5.428 -2.660 21.115 1.00 94.94 90 LYS A O 1
ATOM 674 N N . ARG A 1 91 ? -3.297 -2.271 20.520 1.00 94.81 91 ARG A N 1
ATOM 675 C CA . ARG A 1 91 ? -2.768 -2.100 21.885 1.00 94.81 91 ARG A CA 1
ATOM 676 C C . ARG A 1 91 ? -2.829 -0.653 22.388 1.00 94.81 91 ARG A C 1
ATOM 678 O O . ARG A 1 91 ? -2.597 -0.450 23.574 1.00 94.81 91 ARG A O 1
ATOM 685 N N . GLY A 1 92 ? -3.113 0.323 21.522 1.00 94.06 92 GLY A N 1
ATOM 686 C CA . GLY A 1 92 ? -3.071 1.748 21.868 1.00 94.06 92 GLY A CA 1
ATOM 687 C C . GLY A 1 92 ? -1.658 2.281 22.144 1.00 94.06 92 GLY A C 1
ATOM 688 O O . GLY A 1 92 ? -1.496 3.220 22.919 1.00 94.06 92 GLY A O 1
ATOM 689 N N . ASP A 1 93 ? -0.622 1.669 21.561 1.00 93.81 93 ASP A N 1
ATOM 690 C CA . ASP A 1 93 ? 0.772 2.103 21.735 1.00 93.81 93 ASP A CA 1
ATOM 691 C C . ASP A 1 93 ? 1.134 3.210 20.732 1.00 93.81 93 ASP A C 1
ATOM 693 O O . ASP A 1 93 ? 1.751 2.972 19.690 1.00 93.81 93 ASP A O 1
ATOM 697 N N . GLU A 1 94 ? 0.730 4.437 21.059 1.00 94.00 94 GLU A N 1
ATOM 698 C CA . GLU A 1 94 ? 0.945 5.636 20.236 1.00 94.00 94 GLU A CA 1
ATOM 699 C C . GLU A 1 94 ? 2.428 5.939 19.963 1.00 94.00 94 GLU A C 1
ATOM 701 O O . GLU A 1 94 ? 2.777 6.488 18.913 1.00 94.00 94 GLU A O 1
ATOM 706 N N . GLY A 1 95 ? 3.318 5.593 20.901 1.00 92.62 95 GLY A N 1
ATOM 707 C CA . GLY A 1 95 ? 4.757 5.828 20.770 1.00 92.62 95 GLY A CA 1
ATOM 708 C C . GLY A 1 95 ? 5.359 4.968 19.665 1.00 92.62 95 GLY A C 1
ATOM 709 O O . GLY A 1 95 ? 5.975 5.490 18.729 1.00 92.62 95 GLY A O 1
ATOM 710 N N . SER A 1 96 ? 5.111 3.658 19.734 1.00 93.38 96 SER A N 1
ATOM 711 C CA . SER A 1 96 ? 5.541 2.719 18.696 1.00 93.38 96 SER A CA 1
ATOM 712 C C . SER A 1 96 ? 4.841 2.990 17.365 1.00 93.38 96 SER A C 1
ATOM 714 O O . SER A 1 96 ? 5.476 2.921 16.315 1.00 93.38 96 SER A O 1
ATOM 716 N N . LEU A 1 97 ? 3.552 3.344 17.380 1.00 95.88 97 LEU A N 1
ATOM 717 C CA . LEU A 1 97 ? 2.772 3.590 16.164 1.00 95.88 97 LEU A CA 1
ATOM 718 C C . LEU A 1 97 ? 3.402 4.684 15.294 1.00 95.88 97 LEU A C 1
ATOM 720 O O . LEU A 1 97 ? 3.593 4.474 14.095 1.00 95.88 97 LEU A O 1
ATOM 724 N N . LYS A 1 98 ? 3.802 5.816 15.885 1.00 95.12 98 LYS A N 1
ATOM 725 C CA . LYS A 1 98 ? 4.459 6.908 15.144 1.00 95.12 98 LYS A CA 1
ATOM 726 C C . LYS A 1 98 ? 5.761 6.460 14.483 1.00 95.12 98 LYS A C 1
ATOM 728 O O . LYS A 1 98 ? 6.005 6.789 13.324 1.00 95.12 98 LYS A O 1
ATOM 733 N N . GLN A 1 99 ? 6.578 5.688 15.196 1.00 96.19 99 GLN A N 1
ATOM 734 C CA . GLN A 1 99 ? 7.845 5.177 14.666 1.00 96.19 99 GLN A CA 1
ATOM 735 C C . GLN A 1 99 ? 7.622 4.171 13.532 1.00 96.19 99 GLN A C 1
ATOM 737 O O . GLN A 1 99 ? 8.294 4.241 12.504 1.00 96.19 99 GLN A O 1
ATOM 742 N N . LEU A 1 100 ? 6.651 3.267 13.684 1.00 96.69 100 LEU A N 1
ATOM 743 C CA . LEU A 1 100 ? 6.324 2.277 12.659 1.00 96.69 100 LEU A CA 1
ATOM 744 C C . LEU A 1 100 ? 5.771 2.937 11.387 1.00 96.69 100 LEU A C 1
ATOM 746 O O . LEU A 1 100 ? 6.149 2.538 10.290 1.00 96.69 100 LEU A O 1
ATOM 750 N N . ARG A 1 101 ? 4.940 3.980 11.516 1.00 95.31 101 ARG A N 1
ATOM 751 C CA . ARG A 1 101 ? 4.426 4.766 10.377 1.00 95.31 101 ARG A CA 1
ATOM 752 C C . ARG A 1 101 ? 5.520 5.559 9.660 1.00 95.31 101 ARG A C 1
ATOM 754 O O . ARG A 1 101 ? 5.514 5.645 8.431 1.00 95.31 101 ARG A O 1
ATOM 761 N N . LEU A 1 102 ? 6.487 6.100 10.403 1.00 96.00 102 LEU A N 1
ATOM 762 C CA . LEU A 1 102 ? 7.666 6.723 9.800 1.00 96.00 102 LEU A CA 1
ATOM 763 C C . LEU A 1 102 ? 8.461 5.690 8.994 1.00 96.00 102 LEU A C 1
ATOM 765 O O . LEU A 1 102 ? 8.773 5.922 7.830 1.00 96.00 102 LEU A O 1
ATOM 769 N N . PHE A 1 103 ? 8.714 4.516 9.575 1.00 96.00 103 PHE A N 1
ATOM 770 C CA . PHE A 1 103 ? 9.433 3.446 8.887 1.00 96.00 103 PHE A CA 1
ATOM 771 C C . PHE A 1 103 ? 8.684 2.932 7.646 1.00 96.00 103 PHE A C 1
ATOM 773 O O . PHE A 1 103 ? 9.304 2.646 6.624 1.00 96.00 103 PHE A O 1
ATOM 780 N N . GLU A 1 104 ? 7.351 2.879 7.695 1.00 95.00 104 GLU A N 1
ATOM 781 C CA . GLU A 1 104 ? 6.502 2.544 6.545 1.00 95.00 104 GLU A CA 1
ATOM 782 C C . GLU A 1 104 ? 6.702 3.546 5.403 1.00 95.00 104 GLU A C 1
ATOM 784 O O . GLU A 1 104 ? 6.850 3.153 4.245 1.00 95.00 104 GLU A O 1
ATOM 789 N N . THR A 1 105 ? 6.753 4.835 5.739 1.00 94.50 105 THR A N 1
ATOM 790 C CA . THR A 1 105 ? 6.960 5.922 4.775 1.00 94.50 105 THR A CA 1
ATOM 791 C C . THR A 1 105 ? 8.329 5.818 4.106 1.00 94.50 105 THR A C 1
ATOM 793 O O . THR A 1 105 ? 8.415 5.898 2.880 1.00 94.50 105 THR A O 1
ATOM 796 N N . GLU A 1 106 ? 9.382 5.552 4.880 1.00 95.06 106 GLU A N 1
ATOM 797 C CA . GLU A 1 106 ? 10.740 5.362 4.356 1.00 95.06 106 GLU A CA 1
ATOM 798 C C . GLU A 1 106 ? 10.832 4.146 3.424 1.00 95.06 106 GLU A C 1
ATOM 800 O O . GLU A 1 106 ? 11.362 4.245 2.316 1.00 95.06 106 GLU A O 1
ATOM 805 N N . LEU A 1 107 ? 10.254 3.001 3.810 1.00 94.75 107 LEU A N 1
ATOM 806 C CA . LEU A 1 107 ? 10.242 1.804 2.960 1.00 94.75 107 LEU A CA 1
ATOM 807 C C . LEU A 1 107 ? 9.476 2.031 1.648 1.00 94.75 107 LEU A C 1
ATOM 809 O O . LEU A 1 107 ? 9.932 1.595 0.590 1.00 94.75 107 LEU A O 1
ATOM 813 N N . LYS A 1 108 ? 8.343 2.745 1.689 1.00 93.19 108 LYS A N 1
ATOM 814 C CA . LYS A 1 108 ? 7.623 3.165 0.474 1.00 93.19 108 LYS A CA 1
ATOM 815 C C . LYS A 1 108 ? 8.459 4.134 -0.370 1.00 93.19 108 LYS A C 1
ATOM 817 O O . LYS A 1 108 ? 8.408 4.065 -1.596 1.00 93.19 108 LYS A O 1
ATOM 822 N N . GLY A 1 109 ? 9.251 5.002 0.258 1.00 92.88 109 GLY A N 1
ATOM 823 C CA . GLY A 1 109 ? 10.212 5.871 -0.422 1.00 92.88 109 GLY A CA 1
ATOM 824 C C . GLY A 1 109 ? 11.282 5.083 -1.179 1.00 92.88 109 GLY A C 1
ATOM 825 O O . GLY A 1 109 ? 11.542 5.370 -2.346 1.00 92.88 109 GLY A O 1
ATOM 826 N N . LEU A 1 110 ? 11.839 4.034 -0.566 1.00 93.44 110 LEU A N 1
ATOM 827 C CA . LEU A 1 110 ? 12.827 3.165 -1.216 1.00 93.44 110 LEU A CA 1
ATOM 828 C C . LEU A 1 110 ? 12.266 2.443 -2.446 1.00 93.44 110 LEU A C 1
ATOM 830 O O . LEU A 1 110 ? 12.976 2.295 -3.437 1.00 93.44 110 LEU A O 1
ATOM 834 N N . LEU A 1 111 ? 10.995 2.035 -2.411 1.00 93.06 111 LEU A N 1
ATOM 835 C CA . LEU A 1 111 ? 10.336 1.394 -3.552 1.00 93.06 111 LEU A CA 1
ATOM 836 C C . LEU A 1 111 ? 10.306 2.295 -4.796 1.00 93.06 111 LEU A C 1
ATOM 838 O O . LEU A 1 111 ? 10.541 1.806 -5.902 1.00 93.06 111 LEU A O 1
ATOM 842 N N . LYS A 1 112 ? 10.121 3.610 -4.627 1.00 89.50 112 LYS A N 1
ATOM 843 C CA . LYS A 1 112 ? 10.146 4.562 -5.752 1.00 89.50 112 LYS A CA 1
ATOM 844 C C . LYS A 1 112 ? 11.489 4.554 -6.489 1.00 89.50 112 LYS A C 1
ATOM 846 O O . LYS A 1 112 ? 11.517 4.677 -7.710 1.00 89.50 112 LYS A O 1
ATOM 851 N N . ASN A 1 113 ? 12.592 4.333 -5.771 1.00 89.00 113 ASN A N 1
ATOM 852 C CA . ASN A 1 113 ? 13.928 4.256 -6.369 1.00 89.00 113 ASN A CA 1
ATOM 853 C C . ASN A 1 113 ? 14.122 2.988 -7.221 1.00 89.00 113 ASN A C 1
ATOM 855 O O . ASN A 1 113 ? 14.950 2.981 -8.127 1.00 89.00 113 ASN A O 1
ATOM 859 N N . CYS A 1 114 ? 13.337 1.938 -6.967 1.00 88.56 114 CYS A N 1
ATOM 860 C CA . CYS A 1 114 ? 13.386 0.660 -7.682 1.00 88.56 114 CYS A CA 1
ATOM 861 C C . CYS A 1 114 ? 12.337 0.550 -8.805 1.00 88.56 114 CYS A C 1
ATOM 863 O O . CYS A 1 114 ? 12.016 -0.561 -9.217 1.00 88.56 114 CYS A O 1
ATOM 865 N N . ALA A 1 115 ? 11.784 1.673 -9.286 1.00 89.62 115 ALA A N 1
ATOM 866 C CA . ALA A 1 115 ? 10.713 1.709 -10.292 1.00 89.62 115 ALA A CA 1
ATOM 867 C C . ALA A 1 115 ? 9.405 1.016 -9.850 1.00 89.62 115 ALA A C 1
ATOM 869 O O . ALA A 1 115 ? 8.681 0.448 -10.667 1.00 89.62 115 ALA A O 1
ATOM 870 N N . PHE A 1 116 ? 9.086 1.063 -8.552 1.00 93.69 116 PHE A N 1
ATOM 871 C CA . PHE A 1 116 ? 7.786 0.626 -8.048 1.00 93.69 116 PHE A CA 1
ATOM 872 C C . PHE A 1 116 ? 6.845 1.811 -7.846 1.00 93.69 116 PHE A C 1
ATOM 874 O O . PHE A 1 116 ? 7.235 2.853 -7.314 1.00 93.69 116 PHE A O 1
ATOM 881 N N . GLU A 1 117 ? 5.578 1.602 -8.183 1.00 92.62 117 GLU A N 1
ATOM 882 C CA . GLU A 1 117 ? 4.495 2.552 -7.956 1.00 92.62 117 GLU A CA 1
ATOM 883 C C . GLU A 1 117 ? 3.505 1.999 -6.928 1.00 92.62 117 GLU A C 1
ATOM 885 O O . GLU A 1 117 ? 3.094 0.838 -6.992 1.00 92.62 117 GLU A O 1
ATOM 890 N N . SER A 1 118 ? 3.127 2.831 -5.957 1.00 93.62 118 SER A N 1
ATOM 891 C CA . SER A 1 118 ? 2.109 2.492 -4.96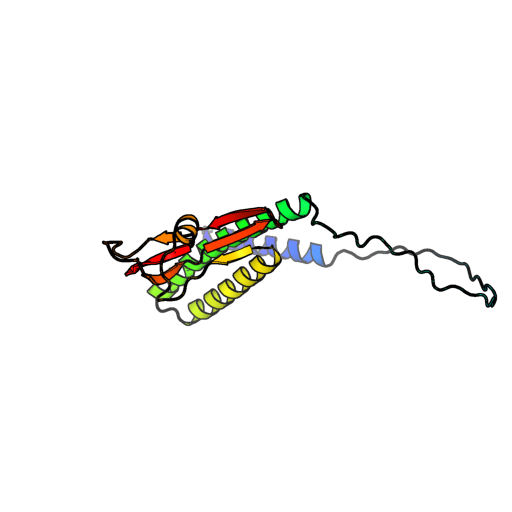4 1.00 93.62 118 SER A CA 1
ATOM 892 C C . SER A 1 118 ? 0.713 2.774 -5.505 1.00 93.62 118 SER A C 1
ATOM 894 O O . SER A 1 118 ? 0.422 3.898 -5.906 1.00 93.62 118 SER A O 1
ATOM 896 N N . LEU A 1 119 ? -0.171 1.784 -5.431 1.00 94.31 119 LEU A N 1
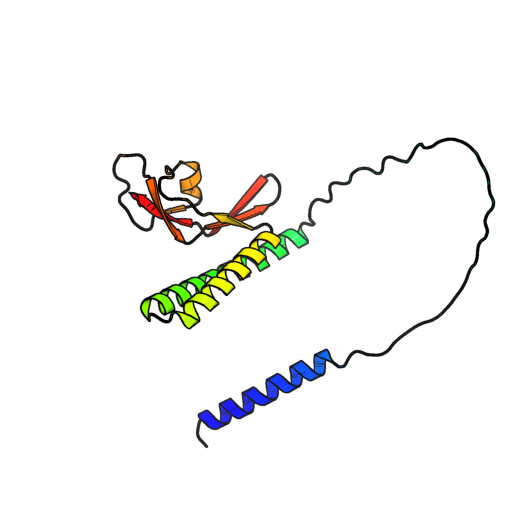ATOM 897 C CA . LEU A 1 119 ? -1.581 1.940 -5.763 1.00 94.31 119 LEU A CA 1
ATOM 898 C C . LEU A 1 119 ? -2.379 2.277 -4.509 1.00 94.31 119 LEU A C 1
ATOM 900 O O . LEU A 1 119 ? -2.508 1.451 -3.601 1.00 94.31 119 LEU A O 1
ATOM 904 N N . GLU A 1 120 ? -2.946 3.473 -4.489 1.00 94.19 120 GLU A N 1
ATOM 905 C CA . GLU A 1 120 ? -3.862 3.927 -3.454 1.00 94.19 120 GLU A CA 1
ATOM 906 C C . GLU A 1 120 ? -5.037 4.640 -4.115 1.00 94.19 120 GLU A C 1
ATOM 908 O O . GLU A 1 120 ? -4.857 5.495 -4.982 1.00 94.19 120 GLU A O 1
ATOM 913 N N . TYR A 1 121 ? -6.248 4.246 -3.731 1.00 95.06 121 TYR A N 1
ATOM 914 C CA . TYR A 1 121 ? -7.481 4.765 -4.304 1.00 95.06 121 TYR A CA 1
ATOM 915 C C . TYR A 1 121 ? -8.221 5.603 -3.258 1.00 95.06 121 TYR A C 1
ATOM 917 O O . TYR A 1 121 ? -8.505 5.089 -2.165 1.00 95.06 121 TYR A O 1
ATOM 925 N N . PRO A 1 122 ? -8.535 6.875 -3.560 1.00 94.62 122 PRO A N 1
ATOM 926 C CA . PRO A 1 122 ? -9.278 7.723 -2.645 1.00 94.62 122 PRO A CA 1
ATOM 927 C C . PRO A 1 122 ? -10.745 7.289 -2.545 1.00 94.62 122 PRO A C 1
ATOM 929 O O . PRO A 1 122 ? -11.299 6.623 -3.423 1.00 94.62 122 PRO A O 1
ATOM 932 N N . SER A 1 123 ? -11.391 7.701 -1.455 1.00 95.50 123 SER A N 1
ATOM 933 C CA . SER A 1 123 ? -12.826 7.485 -1.271 1.00 95.50 123 SER A CA 1
ATOM 934 C C . SER A 1 123 ? -13.628 8.155 -2.392 1.00 95.50 123 SER A C 1
ATOM 936 O O . SER A 1 123 ? -13.323 9.272 -2.809 1.00 95.50 123 SER A O 1
ATOM 938 N N . GLY A 1 124 ? -14.662 7.477 -2.883 1.00 93.81 124 GLY A N 1
ATOM 939 C CA . GLY A 1 124 ? -15.519 7.929 -3.976 1.00 93.81 124 GLY A CA 1
ATOM 940 C C . GLY A 1 124 ? -15.016 7.585 -5.380 1.00 93.81 124 GLY A C 1
ATOM 941 O O . GLY A 1 124 ? -15.735 7.847 -6.343 1.00 93.81 124 GLY A O 1
ATOM 942 N N . THR A 1 125 ? -13.832 6.979 -5.540 1.00 94.69 125 THR A N 1
ATOM 943 C CA . THR A 1 125 ? -13.367 6.527 -6.863 1.00 94.69 125 THR A CA 1
ATOM 944 C C . THR A 1 125 ? -14.268 5.408 -7.403 1.00 94.69 125 THR A C 1
ATOM 946 O O . THR A 1 125 ? -14.465 4.407 -6.712 1.00 94.69 125 THR A O 1
ATOM 949 N N . PRO A 1 126 ? -14.807 5.519 -8.631 1.00 93.38 126 PRO A N 1
ATOM 950 C CA . PRO A 1 126 ? -15.584 4.443 -9.233 1.00 93.38 126 PRO A CA 1
ATOM 951 C C . PRO A 1 126 ? -14.682 3.275 -9.639 1.00 93.38 126 PRO A C 1
ATOM 953 O O . PRO A 1 126 ? -13.656 3.464 -10.293 1.00 93.38 126 PRO A O 1
ATOM 956 N N . VAL A 1 127 ? -15.084 2.050 -9.295 1.00 92.81 127 VAL A N 1
ATOM 957 C CA . VAL A 1 127 ? -14.328 0.841 -9.644 1.00 92.81 127 VAL A CA 1
ATOM 958 C C . VAL A 1 127 ? -14.464 0.544 -11.141 1.00 92.81 127 VAL A C 1
ATOM 960 O O . VAL A 1 127 ? -15.465 -0.016 -11.597 1.00 92.81 127 VAL A O 1
ATOM 963 N N . SER A 1 128 ? -13.435 0.905 -11.911 1.00 91.69 128 SER A N 1
ATOM 964 C CA . SER A 1 128 ? -13.347 0.638 -13.352 1.00 91.69 128 SER A CA 1
ATOM 965 C C . SER A 1 128 ? -12.935 -0.808 -13.665 1.00 91.69 128 SER A C 1
ATOM 967 O O . SER A 1 128 ? -12.432 -1.539 -12.807 1.00 91.69 128 SER A O 1
ATOM 969 N N . THR A 1 129 ? -13.123 -1.234 -14.918 1.00 90.19 129 THR A N 1
ATOM 970 C CA . THR A 1 129 ? -12.695 -2.562 -15.395 1.00 90.19 129 THR A CA 1
ATOM 971 C C . THR A 1 129 ? -11.181 -2.752 -15.286 1.00 90.19 129 THR A C 1
ATOM 973 O O . THR A 1 129 ? -10.732 -3.810 -14.854 1.00 90.19 129 THR A O 1
ATOM 976 N N . GLU A 1 130 ? -10.393 -1.724 -15.607 1.00 89.81 130 GLU A N 1
ATOM 977 C CA . GLU A 1 130 ? -8.932 -1.761 -15.482 1.00 89.81 130 GLU A CA 1
ATOM 978 C C . GLU A 1 130 ? -8.507 -1.918 -14.015 1.00 89.81 130 GLU A C 1
ATOM 980 O O . GLU A 1 130 ? -7.688 -2.782 -13.692 1.00 89.81 130 GLU A O 1
ATOM 985 N N . MET A 1 131 ? -9.141 -1.166 -13.104 1.00 92.44 131 MET A N 1
ATOM 986 C CA . MET A 1 131 ? -8.892 -1.252 -11.662 1.00 92.44 131 MET A CA 1
ATOM 987 C C . MET A 1 131 ? -9.083 -2.668 -11.125 1.00 92.44 131 MET A C 1
ATOM 989 O O . MET A 1 131 ? -8.269 -3.114 -10.323 1.00 92.44 131 MET A O 1
ATOM 993 N N . ARG A 1 132 ? -10.106 -3.401 -11.588 1.00 91.56 132 ARG A N 1
ATOM 994 C CA . ARG A 1 132 ? -10.408 -4.773 -11.127 1.00 91.56 132 ARG A CA 1
ATOM 995 C C . ARG A 1 132 ? -9.242 -5.745 -11.300 1.00 91.56 132 ARG A C 1
ATOM 997 O O . ARG A 1 132 ? -9.138 -6.697 -10.530 1.00 91.56 132 ARG A O 1
ATOM 1004 N N . SER A 1 133 ? -8.349 -5.508 -12.261 1.00 92.19 133 SER A N 1
ATOM 1005 C CA . SER A 1 133 ? -7.138 -6.324 -12.414 1.00 92.19 133 SER A CA 1
ATOM 1006 C C . SER A 1 133 ? -6.099 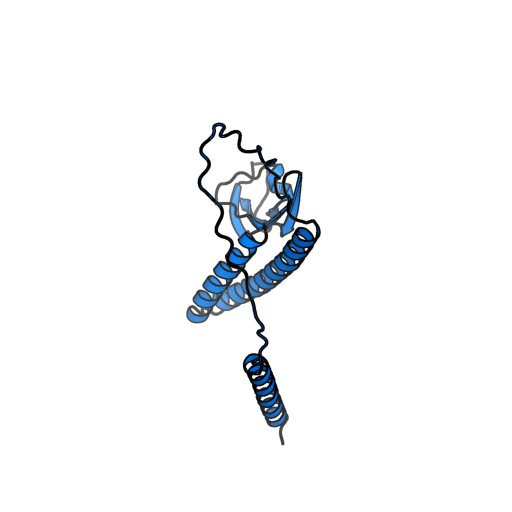-6.059 -11.309 1.00 92.19 133 SER A C 1
ATOM 1008 O O . SER A 1 133 ? -5.380 -6.978 -10.912 1.00 92.19 133 SER A O 1
ATOM 1010 N N . ARG A 1 134 ? -6.079 -4.837 -10.756 1.00 94.56 134 ARG A N 1
ATOM 1011 C CA . ARG A 1 134 ? -5.079 -4.310 -9.809 1.00 94.56 134 ARG A CA 1
ATOM 1012 C C . ARG A 1 134 ? -5.534 -4.284 -8.346 1.00 94.56 134 ARG A C 1
ATOM 1014 O O . ARG A 1 134 ? -4.709 -4.076 -7.457 1.00 94.56 134 ARG A O 1
ATOM 1021 N N . ILE A 1 135 ? -6.818 -4.512 -8.081 1.00 95.56 135 ILE A N 1
ATOM 1022 C CA . ILE A 1 135 ? -7.405 -4.465 -6.735 1.00 95.56 135 ILE A CA 1
ATOM 1023 C C . ILE A 1 135 ? -7.929 -5.825 -6.272 1.00 95.56 135 ILE A C 1
ATOM 1025 O O . ILE A 1 135 ? -8.224 -6.720 -7.067 1.00 95.56 135 ILE A O 1
ATOM 1029 N N . GLN A 1 136 ? -8.106 -5.941 -4.964 1.00 95.81 136 GLN A N 1
ATOM 1030 C CA . GLN A 1 136 ? -8.853 -6.984 -4.285 1.00 95.81 136 GLN A CA 1
ATOM 1031 C C . GLN A 1 136 ? -9.893 -6.312 -3.384 1.00 95.81 136 GLN A C 1
ATOM 1033 O O . GLN A 1 136 ? -9.553 -5.504 -2.525 1.00 95.81 136 GLN A O 1
ATOM 1038 N N . ILE A 1 137 ? -11.170 -6.628 -3.590 1.00 94.06 137 ILE A N 1
ATOM 1039 C CA . ILE A 1 137 ? -12.250 -6.123 -2.736 1.00 94.06 137 ILE A CA 1
ATOM 1040 C C . ILE A 1 137 ? -12.302 -7.018 -1.496 1.00 94.06 137 ILE A C 1
ATOM 1042 O O . ILE A 1 137 ? -12.540 -8.220 -1.626 1.00 94.06 137 ILE A O 1
ATOM 1046 N N . VAL A 1 138 ? -12.025 -6.450 -0.321 1.00 94.75 138 VAL A N 1
ATOM 1047 C CA . VAL A 1 138 ? -11.972 -7.186 0.959 1.00 94.75 138 VAL A CA 1
ATOM 1048 C C . VAL A 1 138 ? -13.190 -6.929 1.845 1.00 94.75 138 VAL A C 1
ATOM 1050 O O . VAL A 1 138 ? -13.536 -7.769 2.669 1.00 94.75 138 VAL A O 1
ATOM 1053 N N . GLU A 1 139 ? -13.858 -5.793 1.656 1.00 92.06 139 GLU A N 1
ATOM 1054 C CA . GLU A 1 139 ? -15.021 -5.353 2.428 1.00 92.06 139 GLU A CA 1
ATOM 1055 C C . GLU A 1 139 ? -16.035 -4.688 1.477 1.00 92.06 139 GLU A C 1
ATOM 1057 O O . GLU A 1 139 ? -15.636 -4.074 0.485 1.00 92.06 139 GLU A O 1
ATOM 1062 N N . GLY A 1 140 ? -17.335 -4.800 1.774 1.00 87.50 140 GLY A N 1
ATOM 1063 C CA . GLY A 1 140 ? -18.405 -4.142 1.009 1.00 87.50 140 GLY A CA 1
ATOM 1064 C C . GLY A 1 140 ? -19.289 -5.068 0.172 1.00 87.50 140 GLY A C 1
ATOM 1065 O O . GLY A 1 140 ? -18.977 -6.241 -0.035 1.00 87.50 140 GLY A O 1
ATOM 1066 N N . ASN A 1 141 ? -20.415 -4.533 -0.313 1.00 81.06 141 ASN A N 1
ATOM 1067 C CA . ASN A 1 141 ? -21.339 -5.253 -1.190 1.00 81.06 141 ASN A CA 1
ATOM 1068 C C . ASN A 1 141 ? -21.260 -4.698 -2.617 1.00 81.06 141 ASN A C 1
ATOM 1070 O O . ASN A 1 141 ? -21.493 -3.518 -2.849 1.00 81.06 141 ASN A O 1
ATOM 1074 N N . VAL A 1 142 ? -20.970 -5.563 -3.586 1.00 75.69 142 VAL A N 1
ATOM 1075 C CA . VAL A 1 142 ? -20.913 -5.217 -5.014 1.00 75.69 142 VAL A CA 1
ATOM 1076 C C . VAL A 1 142 ? -22.285 -5.488 -5.641 1.00 75.69 142 VAL A C 1
ATOM 1078 O O . VAL A 1 142 ? -22.428 -6.323 -6.532 1.00 75.69 142 VAL A O 1
ATOM 1081 N N . SER A 1 143 ? -23.329 -4.849 -5.117 1.00 62.62 143 SER A N 1
ATOM 1082 C CA . SER A 1 143 ? -24.708 -5.085 -5.553 1.00 62.62 143 SER A CA 1
ATOM 1083 C C . SER A 1 143 ? -25.164 -4.005 -6.533 1.00 62.62 143 SER A C 1
ATOM 1085 O O . SER A 1 143 ? -25.557 -2.921 -6.116 1.00 62.62 143 SER A O 1
ATOM 1087 N N . GLY A 1 144 ? -25.179 -4.336 -7.827 1.00 62.69 144 GLY A N 1
ATOM 1088 C CA . GLY A 1 144 ? -25.992 -3.686 -8.871 1.00 62.69 144 GLY A CA 1
ATOM 1089 C C . GLY A 1 144 ? -25.576 -2.283 -9.334 1.00 62.69 144 GLY A C 1
ATOM 1090 O O . GLY A 1 144 ? -25.604 -2.020 -10.536 1.00 62.69 144 GLY A O 1
ATOM 1091 N N . GLU A 1 145 ? -25.158 -1.397 -8.432 1.00 67.25 145 GLU A N 1
ATOM 1092 C CA . GLU A 1 145 ? -24.654 -0.061 -8.763 1.00 67.25 145 GLU A CA 1
ATOM 1093 C C . GLU A 1 145 ? -23.132 -0.069 -8.977 1.00 67.25 145 GLU A C 1
ATOM 1095 O O . GLU A 1 145 ? -22.420 -1.010 -8.610 1.00 67.25 145 GLU A O 1
ATOM 1100 N N . ARG A 1 146 ? -22.611 0.969 -9.647 1.00 81.62 146 ARG A N 1
ATOM 1101 C CA . ARG A 1 146 ? -21.165 1.135 -9.857 1.00 81.62 146 ARG A CA 1
ATOM 1102 C C . ARG A 1 146 ? -20.481 1.251 -8.495 1.00 81.62 146 ARG A C 1
ATOM 1104 O O . ARG A 1 146 ? -20.493 2.328 -7.914 1.00 81.62 146 ARG A O 1
ATOM 1111 N N . ALA A 1 147 ? -19.875 0.156 -8.034 1.00 89.81 147 ALA A N 1
ATOM 1112 C CA . ALA A 1 147 ? -19.157 0.107 -6.766 1.00 89.81 147 ALA A CA 1
ATOM 1113 C C . ALA A 1 147 ? -18.183 1.284 -6.645 1.00 89.81 147 ALA A C 1
ATOM 1115 O O . ALA A 1 147 ? -17.359 1.516 -7.542 1.00 89.81 147 ALA A O 1
ATOM 1116 N N . LEU A 1 148 ? -18.292 2.017 -5.541 1.00 93.56 148 LEU A N 1
ATOM 1117 C CA . LEU A 1 148 ? -17.403 3.124 -5.221 1.00 93.56 148 LEU A CA 1
ATOM 1118 C C . LEU A 1 148 ? -16.419 2.667 -4.152 1.00 93.56 148 LEU A C 1
ATOM 1120 O O . LEU A 1 148 ? -16.796 1.986 -3.200 1.00 93.56 148 LEU A O 1
ATOM 1124 N N . VAL A 1 149 ? -15.156 3.058 -4.292 1.00 95.06 149 VAL A N 1
ATOM 1125 C CA . VAL A 1 149 ? -14.151 2.861 -3.245 1.00 95.06 149 VAL A CA 1
ATOM 1126 C C . VAL A 1 149 ? -14.598 3.639 -2.009 1.00 95.06 149 VAL A C 1
ATOM 1128 O O . VAL A 1 149 ? -14.795 4.849 -2.078 1.00 95.06 149 VAL A O 1
ATOM 1131 N N . ASP A 1 150 ? -14.757 2.968 -0.875 1.00 95.00 150 ASP A N 1
ATOM 1132 C CA . ASP A 1 150 ? -14.952 3.628 0.417 1.00 95.00 150 ASP A CA 1
ATOM 1133 C C . ASP A 1 150 ? -13.597 4.070 0.977 1.00 95.00 150 ASP A C 1
ATOM 1135 O O . ASP A 1 150 ? -13.394 5.242 1.294 1.00 95.00 150 ASP A O 1
ATOM 1139 N N . ARG A 1 151 ? -12.633 3.143 1.008 1.00 94.81 151 ARG A N 1
ATOM 1140 C CA . ARG A 1 151 ? -11.245 3.388 1.417 1.00 94.81 151 ARG A CA 1
ATOM 1141 C C . ARG A 1 151 ? -10.302 2.317 0.878 1.00 94.81 151 ARG A C 1
ATOM 1143 O O . ARG A 1 151 ? -10.704 1.173 0.648 1.00 94.81 151 ARG A O 1
ATOM 1150 N N . THR A 1 152 ? -9.024 2.664 0.779 1.00 95.38 152 THR A N 1
ATOM 1151 C CA . THR A 1 152 ? -7.951 1.681 0.596 1.00 95.38 152 THR A CA 1
ATOM 1152 C C . THR A 1 152 ? -7.562 1.108 1.958 1.00 95.38 152 THR A C 1
ATOM 1154 O O . THR A 1 152 ? -7.108 1.834 2.837 1.00 95.38 152 THR A O 1
ATOM 1157 N N . VAL A 1 153 ? -7.767 -0.196 2.147 1.00 93.19 153 VAL A N 1
ATOM 1158 C CA . VAL A 1 153 ? -7.390 -0.923 3.373 1.00 93.19 153 VAL A CA 1
ATOM 1159 C C . VAL A 1 153 ? -5.895 -1.238 3.364 1.00 93.19 153 VAL A C 1
ATOM 1161 O O . VAL A 1 153 ? -5.243 -1.219 4.410 1.00 93.19 153 VAL A O 1
ATOM 1164 N N . ARG A 1 154 ? -5.346 -1.515 2.177 1.00 93.25 154 ARG A N 1
ATOM 1165 C CA . ARG A 1 154 ? -3.930 -1.815 1.973 1.00 93.25 154 ARG A CA 1
ATOM 1166 C C . ARG A 1 154 ? -3.477 -1.367 0.590 1.00 93.25 154 ARG A C 1
ATOM 1168 O O . ARG A 1 154 ? -4.122 -1.692 -0.404 1.00 93.25 154 ARG A O 1
ATOM 1175 N N . CYS A 1 155 ? -2.351 -0.662 0.514 1.00 94.06 155 CYS A N 1
ATOM 1176 C CA . CYS A 1 155 ? -1.816 -0.181 -0.761 1.00 94.06 155 CYS A CA 1
ATOM 1177 C C . CYS A 1 155 ? -1.428 -1.350 -1.686 1.00 94.06 155 CYS A C 1
ATOM 1179 O O . CYS A 1 155 ? -0.908 -2.368 -1.228 1.00 94.06 155 CYS A O 1
ATOM 1181 N N . GLY A 1 156 ? -1.618 -1.205 -2.992 1.00 95.50 156 GLY A N 1
ATOM 1182 C CA . GLY A 1 156 ? -1.036 -2.116 -3.983 1.00 95.50 156 GLY A CA 1
ATOM 1183 C C . GLY A 1 156 ? 0.352 -1.654 -4.417 1.00 95.50 156 GLY A C 1
ATOM 1184 O O . GLY A 1 156 ? 0.763 -0.539 -4.099 1.00 95.50 156 GLY A O 1
ATOM 1185 N N . PHE A 1 157 ? 1.058 -2.498 -5.165 1.00 95.88 157 PHE A N 1
ATOM 1186 C CA . PHE A 1 157 ? 2.343 -2.165 -5.771 1.00 95.88 157 PHE A CA 1
ATOM 1187 C C . PHE A 1 157 ? 2.441 -2.709 -7.193 1.00 95.88 157 PHE A C 1
ATOM 1189 O O . PHE A 1 157 ? 2.221 -3.903 -7.430 1.00 95.88 157 PHE A O 1
ATOM 1196 N N . LEU A 1 158 ? 2.814 -1.826 -8.114 1.00 94.44 158 LEU A N 1
ATOM 1197 C CA . LEU A 1 158 ? 3.199 -2.149 -9.482 1.00 94.44 158 LEU A CA 1
ATOM 1198 C C . LEU A 1 158 ? 4.710 -2.011 -9.621 1.00 94.44 158 LEU A C 1
ATOM 1200 O O . LEU A 1 158 ? 5.306 -1.127 -9.014 1.00 94.44 158 LEU A O 1
ATOM 1204 N N . TYR A 1 159 ? 5.312 -2.869 -10.429 1.00 93.31 159 TYR A N 1
ATOM 1205 C CA . TYR A 1 159 ? 6.667 -2.696 -10.925 1.00 93.31 159 TYR A CA 1
ATOM 1206 C C . TYR A 1 159 ? 6.593 -2.193 -12.366 1.00 93.31 159 TYR A C 1
ATOM 1208 O O . TYR A 1 159 ? 5.951 -2.828 -13.206 1.00 93.31 159 TYR A O 1
ATOM 1216 N N . LEU A 1 160 ? 7.213 -1.047 -12.631 1.00 88.88 160 LEU A N 1
ATOM 1217 C CA . LEU A 1 160 ? 7.221 -0.402 -13.939 1.00 88.88 160 LEU A CA 1
ATOM 1218 C C . LEU A 1 160 ? 8.435 -0.903 -14.733 1.00 88.88 160 LEU A C 1
ATOM 1220 O O . LEU A 1 160 ? 9.572 -0.535 -14.436 1.00 88.88 160 LEU A O 1
ATOM 1224 N N . HIS A 1 161 ? 8.200 -1.755 -15.732 1.00 81.19 161 HIS A N 1
ATOM 1225 C CA . HIS A 1 161 ? 9.240 -2.240 -16.639 1.00 81.19 161 HIS A CA 1
ATOM 1226 C C . HIS A 1 161 ? 9.177 -1.492 -17.974 1.00 81.19 161 HIS A C 1
ATOM 1228 O O . HIS A 1 161 ? 8.605 -1.988 -18.943 1.00 81.19 161 HIS A O 1
ATOM 1234 N N . GLY A 1 162 ? 9.753 -0.287 -18.009 1.00 74.19 162 GLY A N 1
ATOM 1235 C CA . GLY A 1 162 ? 9.776 0.534 -19.224 1.00 74.19 162 GLY A CA 1
ATOM 1236 C C . GLY A 1 162 ? 8.381 0.714 -19.834 1.00 74.19 162 GLY A C 1
ATOM 1237 O O . GLY A 1 162 ? 7.416 0.935 -19.101 1.00 74.19 162 GLY A O 1
ATOM 1238 N N . ASP A 1 163 ? 8.295 0.597 -21.158 1.00 65.69 163 ASP A N 1
ATOM 1239 C CA . ASP A 1 163 ? 7.109 0.999 -21.918 1.00 65.69 163 ASP A CA 1
ATOM 1240 C C . ASP A 1 163 ? 6.026 -0.081 -22.059 1.00 65.69 163 ASP A C 1
ATOM 1242 O O . ASP A 1 163 ? 4.894 0.265 -22.394 1.00 65.69 163 ASP A O 1
ATOM 1246 N N . GLU A 1 164 ? 6.307 -1.364 -21.792 1.00 61.16 164 GLU A N 1
ATOM 1247 C CA . GLU A 1 164 ? 5.372 -2.425 -22.219 1.00 61.16 164 GLU A CA 1
ATOM 1248 C C . GLU A 1 164 ? 4.912 -3.413 -21.134 1.00 61.16 164 GLU A C 1
ATOM 1250 O O . GLU A 1 164 ? 3.789 -3.901 -21.239 1.00 61.16 164 GLU A O 1
ATOM 1255 N N . ASP A 1 165 ? 5.640 -3.625 -20.026 1.00 71.31 165 ASP A N 1
ATOM 1256 C CA . ASP A 1 165 ? 5.259 -4.664 -19.048 1.00 71.31 165 ASP A CA 1
ATOM 1257 C C . ASP A 1 165 ? 5.178 -4.159 -17.597 1.00 71.31 165 ASP A C 1
ATOM 1259 O O . ASP A 1 165 ? 6.040 -4.406 -16.751 1.00 71.31 165 ASP A O 1
ATOM 1263 N N . THR A 1 166 ? 4.080 -3.482 -17.248 1.00 84.56 166 THR A N 1
ATOM 1264 C CA . THR A 1 166 ? 3.787 -3.220 -15.827 1.00 84.56 166 THR A CA 1
ATOM 1265 C C . THR A 1 166 ? 3.383 -4.513 -15.119 1.00 84.56 166 THR A C 1
ATOM 1267 O O . THR A 1 166 ? 2.363 -5.133 -15.422 1.00 84.56 166 THR A O 1
ATOM 1270 N N . MET A 1 167 ? 4.180 -4.935 -14.138 1.00 91.06 167 MET A N 1
ATOM 1271 C CA . MET A 1 167 ? 3.916 -6.159 -13.387 1.00 91.06 167 MET A CA 1
ATOM 1272 C C . MET A 1 167 ? 3.238 -5.840 -12.056 1.00 91.06 167 MET A C 1
ATOM 1274 O O . MET A 1 167 ? 3.742 -5.061 -11.247 1.00 91.06 167 MET A O 1
ATOM 1278 N N . ILE A 1 168 ? 2.113 -6.499 -11.778 1.00 93.06 168 ILE A N 1
ATOM 1279 C CA . ILE A 1 168 ? 1.437 -6.386 -10.483 1.00 93.06 168 ILE A CA 1
ATOM 1280 C C . ILE A 1 168 ? 2.201 -7.220 -9.454 1.00 93.06 168 ILE A C 1
ATOM 1282 O O . ILE A 1 168 ? 2.191 -8.448 -9.505 1.00 93.06 168 ILE A O 1
ATOM 1286 N N . VAL A 1 169 ? 2.837 -6.553 -8.492 1.00 94.56 169 VAL A N 1
ATOM 1287 C CA . VAL A 1 169 ? 3.573 -7.214 -7.403 1.00 94.56 169 VAL A CA 1
ATOM 1288 C C . VAL A 1 169 ? 2.651 -7.491 -6.219 1.00 94.56 169 VAL A C 1
ATOM 1290 O O . VAL A 1 169 ? 2.730 -8.554 -5.605 1.00 94.56 169 VAL A O 1
ATOM 1293 N N . ARG A 1 170 ? 1.751 -6.551 -5.909 1.00 95.38 170 ARG A N 1
ATOM 1294 C CA . ARG A 1 170 ? 0.731 -6.686 -4.860 1.00 95.38 170 ARG A CA 1
ATOM 1295 C C . ARG A 1 170 ? -0.536 -5.957 -5.293 1.00 95.38 170 ARG A C 1
ATOM 1297 O O . ARG A 1 170 ? -0.466 -4.793 -5.678 1.00 95.38 170 ARG A O 1
ATOM 1304 N N . LYS A 1 171 ? -1.696 -6.610 -5.210 1.00 96.62 171 LYS A N 1
ATOM 1305 C CA . LYS A 1 171 ? -2.981 -5.935 -5.445 1.00 96.62 171 LYS A CA 1
ATOM 1306 C C . LYS A 1 171 ? -3.308 -5.001 -4.281 1.00 96.62 171 LYS A C 1
ATOM 1308 O O . LYS A 1 171 ? -2.977 -5.313 -3.140 1.00 96.62 171 LYS A O 1
ATOM 1313 N N . ALA A 1 172 ? -3.954 -3.874 -4.565 1.00 96.75 172 ALA A N 1
ATOM 1314 C CA . ALA A 1 172 ? -4.471 -3.008 -3.509 1.00 96.75 172 ALA A CA 1
ATOM 1315 C C . ALA A 1 172 ? -5.720 -3.641 -2.890 1.00 96.75 172 ALA A C 1
ATOM 1317 O O . ALA A 1 172 ? -6.623 -4.047 -3.619 1.00 96.75 172 ALA A O 1
ATOM 1318 N N . GLU A 1 173 ? -5.794 -3.714 -1.566 1.00 96.31 173 GLU A N 1
ATOM 1319 C CA . GLU A 1 173 ? -7.000 -4.170 -0.877 1.00 96.31 173 GLU A CA 1
ATOM 1320 C C . GLU A 1 173 ? -7.892 -2.960 -0.608 1.00 96.31 173 GLU A C 1
ATOM 1322 O O . GLU A 1 173 ? -7.461 -1.990 0.025 1.00 96.31 173 GLU A O 1
ATOM 1327 N N . ILE A 1 174 ? -9.132 -3.006 -1.086 1.00 96.44 174 ILE A N 1
ATOM 1328 C CA . ILE A 1 174 ? -10.085 -1.904 -0.947 1.00 96.44 174 ILE A CA 1
ATOM 1329 C C . ILE A 1 174 ? -11.383 -2.363 -0.285 1.00 96.44 174 ILE A C 1
ATOM 1331 O O . ILE A 1 174 ? -11.809 -3.512 -0.431 1.00 96.44 174 ILE A O 1
ATOM 1335 N N . SER A 1 175 ? -12.020 -1.425 0.407 1.00 95.25 175 SER A N 1
ATOM 1336 C CA . SER A 1 175 ? -13.416 -1.526 0.818 1.00 95.25 175 SER A CA 1
ATOM 1337 C C . SER A 1 175 ? -14.287 -0.763 -0.176 1.00 95.25 175 SER A C 1
ATOM 1339 O O . SER A 1 175 ? -13.874 0.295 -0.664 1.00 95.25 175 SER A O 1
ATOM 1341 N N . VAL A 1 176 ? -15.467 -1.292 -0.492 1.00 94.88 176 VAL A N 1
ATOM 1342 C CA . VAL A 1 176 ? -16.425 -0.669 -1.416 1.00 94.88 176 VAL A CA 1
ATOM 1343 C C . VAL A 1 176 ? -17.784 -0.434 -0.762 1.00 94.88 176 VAL A C 1
ATOM 1345 O O . VAL A 1 176 ? -18.150 -1.106 0.202 1.00 94.88 176 VAL A O 1
ATOM 1348 N N . ARG A 1 177 ? -18.544 0.505 -1.320 1.00 89.56 177 ARG A N 1
ATOM 1349 C CA . ARG A 1 177 ? -19.941 0.776 -0.973 1.00 89.56 177 ARG A CA 1
ATOM 1350 C C . ARG A 1 177 ? -20.809 0.902 -2.216 1.00 89.56 177 ARG A C 1
ATOM 1352 O O . ARG A 1 177 ? -20.243 1.204 -3.299 1.00 89.56 177 ARG A O 1
#

pLDDT: mean 77.16, std 20.79, range [33.62, 96.75]

Sequence (177 aa):
MTLAEILILCGVASVGALLGFLFGRKVGQKPEARVAVEAPDTESDEPTAPIAPIVEMSRSPHDLHRDLEVGKGIVKRLDMLEAMIKAAEKRGDEGSLKQLRLFETELKGLLKNCAFESLEYPSGTPVSTEMRSRIQIVEGNVSGERALVDRTVRCGFLYLHGDEDTMIVRKAEISVR

Secondary structure (DSSP, 8-state):
--HHHHHHHHHHHHHHHHHHHHH----------------------------------PPPHHHHHHHHHHHHHHHHHHHHHHHHHHHHHHHT-HHHHHHHHHHHHHHHHHHHHTTEEEE---TT-B--HHHHHHEEEEES---SS-PBEEEEEE-EEEEEETTTEEEEEEPEEEEE-

R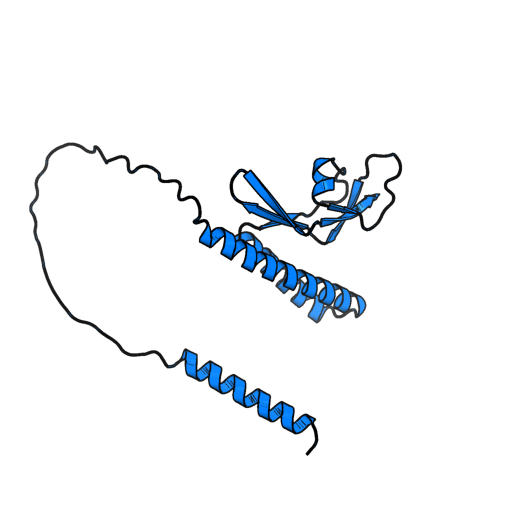adius of gyration: 27.64 Å; chains: 1; bounding box: 81×52×73 Å

Foldseek 3Di:
DDPVVVVVVVVVVVVVVVVCVVPPDDDDDDDDDDDDDDDDDDDDDDPPDPPDPPPPCQDDPVLLVVLVVVLLVLVVVLVVLVVVLVVCVVVVVPVVNVVSVVVNVVSVVVNVVSQKDKAWDDWFAFCDPVLVVQADEPAEDPPDDRKTFHGFPAIWMWHDNPDDDIHGSGHTYTYTD